Protein AF-A0A6J5XM71-F1 (afdb_monomer_lite)

Sequence (87 aa):
MDVVSCMRNENLRGNWRIIPIILEIRRLSSWFTSVKWEWVSRQANQAAHAAAALSNMRVRTLRWASQPPPSMVRVLAKDGLPCPPSN

InterPro domains:
  IPR002156 Ribonuclease H domain [PF13456] (3-53)
  IPR036397 Ribonuclease H superfamily [G3DSA:3.30.420.10] (2-60)

Secondary structure (DSSP, 8-state):
--HHHHHH-S---S-TTTHHHHHHHHHHHTTSS--------TTTTHHHHHHHHHHHHIIIIISTTTS--HHHHHHHTTS-PPPPPP-

Radius of gyration: 18.38 Å; chains: 1; bounding box: 39×37×48 Å

pLDDT: mean 79.62, std 12.54, range [52.41, 96.94]

Organism: Prunus armeniaca (NCBI:txid36596)

Foldseek 3Di:
DDDLVVLVDVPPPDDPPCVVVSVVVVVVCVVDPDDHRDDDDCVVCVVVVVVVVVVVCCQPPVCCVPHNDPVVVVCVVVVPDPDDDDD

Structure (mmCIF, N/CA/C/O backbone):
data_AF-A0A6J5XM71-F1
#
_entry.id   AF-A0A6J5XM71-F1
#
loop_
_atom_site.group_PDB
_atom_site.id
_atom_site.type_symbol
_atom_site.label_atom_id
_atom_site.label_alt_id
_atom_site.label_comp_id
_atom_site.label_asym_id
_atom_site.label_entity_id
_atom_site.label_seq_id
_atom_site.pdbx_PDB_ins_code
_atom_site.Cartn_x
_atom_site.Cartn_y
_atom_site.Cartn_z
_atom_site.occupancy
_atom_site.B_iso_or_equiv
_atom_site.auth_seq_id
_atom_site.auth_comp_id
_atom_site.auth_asym_id
_atom_site.auth_atom_id
_atom_site.pdbx_PDB_model_num
ATOM 1 N N . MET A 1 1 ? 4.269 17.125 3.374 1.00 57.97 1 MET A N 1
ATOM 2 C CA . MET A 1 1 ? 3.075 16.411 2.870 1.00 57.97 1 MET A CA 1
ATOM 3 C C . MET A 1 1 ? 3.288 14.941 3.146 1.00 57.97 1 MET A C 1
ATOM 5 O O . MET A 1 1 ? 4.328 14.431 2.751 1.00 57.97 1 MET A O 1
ATOM 9 N N . ASP A 1 2 ? 2.366 14.307 3.861 1.00 73.81 2 ASP A N 1
ATOM 10 C CA . ASP A 1 2 ? 2.471 12.900 4.253 1.00 73.81 2 ASP A CA 1
ATOM 11 C C . ASP A 1 2 ? 1.312 12.088 3.651 1.00 73.81 2 ASP A C 1
ATOM 13 O O . ASP A 1 2 ? 0.243 12.642 3.393 1.00 73.81 2 ASP A O 1
ATOM 17 N N . VAL A 1 3 ? 1.512 10.792 3.403 1.00 76.56 3 VAL A N 1
ATOM 18 C CA . VAL A 1 3 ? 0.613 9.943 2.605 1.00 76.56 3 VAL A CA 1
ATOM 19 C C . VAL A 1 3 ? -0.775 9.854 3.233 1.00 76.56 3 VAL A C 1
ATOM 21 O O . VAL A 1 3 ? -1.762 10.085 2.544 1.00 76.56 3 VAL A O 1
ATOM 24 N N . VAL A 1 4 ? -0.878 9.605 4.541 1.00 81.56 4 VAL A N 1
ATOM 25 C CA . VAL A 1 4 ? -2.177 9.565 5.243 1.00 81.56 4 VAL A CA 1
ATOM 26 C C . VAL A 1 4 ? -2.892 10.917 5.168 1.00 81.56 4 VAL A C 1
ATOM 28 O O . VAL A 1 4 ? -4.111 10.957 5.026 1.00 81.56 4 VAL A O 1
ATOM 31 N N . SER A 1 5 ? -2.161 12.034 5.200 1.00 79.88 5 SER A N 1
ATOM 32 C CA . SER A 1 5 ? -2.746 13.370 5.032 1.00 79.88 5 SER A CA 1
ATOM 33 C C . SER A 1 5 ? -3.316 13.555 3.621 1.00 79.88 5 SER A C 1
ATOM 35 O O . SER A 1 5 ? -4.418 14.078 3.476 1.00 79.88 5 SER A O 1
ATOM 37 N N . CYS A 1 6 ? -2.620 13.054 2.593 1.0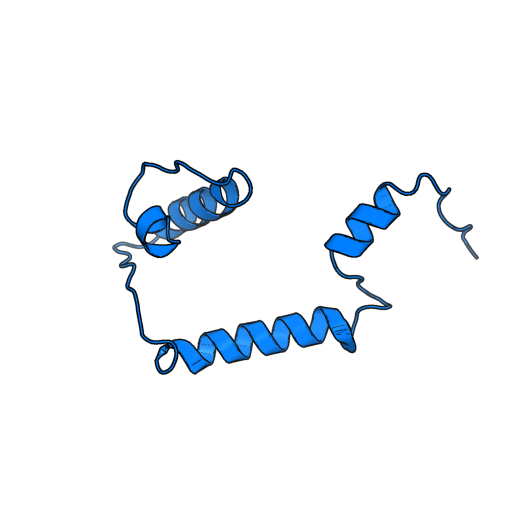0 79.06 6 CYS A N 1
ATOM 38 C CA . CYS A 1 6 ? -3.123 13.008 1.216 1.00 79.06 6 CYS A CA 1
ATOM 39 C C . CYS A 1 6 ? -4.329 12.069 1.064 1.00 79.06 6 CYS A C 1
ATOM 41 O O . CYS A 1 6 ? -5.201 12.322 0.242 1.00 79.06 6 CYS A O 1
ATOM 43 N N . MET A 1 7 ? -4.416 10.995 1.851 1.00 81.56 7 MET A N 1
ATOM 44 C CA . MET A 1 7 ? -5.590 10.117 1.849 1.00 81.56 7 MET A CA 1
ATOM 45 C C . MET A 1 7 ? -6.814 10.785 2.484 1.00 81.56 7 MET A C 1
ATOM 47 O O . MET A 1 7 ? -7.928 10.573 2.016 1.00 81.56 7 MET A O 1
ATOM 51 N N . ARG A 1 8 ? -6.605 11.618 3.513 1.00 81.69 8 ARG A N 1
ATOM 52 C CA . ARG A 1 8 ? -7.669 12.322 4.247 1.00 81.69 8 ARG A CA 1
ATOM 53 C C . ARG A 1 8 ? -8.188 13.590 3.559 1.00 81.69 8 ARG A C 1
ATOM 55 O O . ARG A 1 8 ? -9.315 13.976 3.835 1.00 81.69 8 ARG A O 1
ATOM 62 N N . ASN A 1 9 ? -7.386 14.266 2.731 1.00 71.12 9 ASN A N 1
ATOM 63 C CA . ASN A 1 9 ? -7.726 15.590 2.193 1.00 71.12 9 ASN A CA 1
ATOM 64 C C . ASN A 1 9 ? -7.538 15.668 0.669 1.00 71.12 9 ASN A C 1
ATOM 66 O O . ASN A 1 9 ? -6.558 15.160 0.129 1.00 71.12 9 ASN A O 1
ATOM 70 N N . GLU A 1 10 ? -8.443 16.337 -0.044 1.00 63.75 10 GLU A N 1
ATOM 71 C CA . GLU A 1 10 ? -8.438 16.445 -1.511 1.00 63.75 10 GLU A CA 1
ATOM 72 C C . GLU A 1 10 ? -7.298 17.292 -2.083 1.00 63.75 10 GLU A C 1
ATOM 74 O O . GLU A 1 10 ? -6.978 17.160 -3.264 1.00 63.75 10 GLU A O 1
ATOM 79 N N . ASN A 1 11 ? -6.637 18.105 -1.255 1.00 67.12 11 ASN A N 1
ATOM 80 C CA . ASN A 1 11 ? -5.520 18.945 -1.680 1.00 67.12 11 ASN A CA 1
ATOM 81 C C . ASN A 1 11 ? -4.243 18.127 -1.941 1.00 67.12 11 ASN A C 1
ATOM 83 O O . ASN A 1 11 ? -3.282 18.150 -1.170 1.00 67.12 11 ASN A O 1
ATOM 87 N N . LEU A 1 12 ? -4.218 17.443 -3.085 1.00 68.12 12 LEU A N 1
ATOM 88 C CA . LEU A 1 12 ? -3.058 16.759 -3.655 1.00 68.12 12 LEU A CA 1
ATOM 89 C C . LEU A 1 12 ? -2.067 17.785 -4.226 1.00 68.12 12 LEU A C 1
ATOM 91 O O . LEU A 1 12 ? -1.801 17.836 -5.425 1.00 68.12 12 LEU A O 1
ATOM 95 N N . ARG A 1 13 ? -1.524 18.646 -3.362 1.00 68.44 13 ARG A N 1
ATOM 96 C CA . ARG A 1 13 ? -0.442 19.565 -3.724 1.00 68.44 13 ARG A CA 1
ATOM 97 C C . ARG A 1 13 ? 0.892 18.917 -3.381 1.00 68.44 13 ARG A C 1
ATOM 99 O O . ARG A 1 13 ? 1.247 18.784 -2.215 1.00 68.44 13 ARG A O 1
ATOM 106 N N . GLY A 1 14 ? 1.640 18.543 -4.414 1.00 68.12 14 GLY A N 1
ATOM 107 C CA . GLY A 1 14 ? 2.994 18.014 -4.279 1.00 68.12 14 GLY A CA 1
ATOM 108 C C . GLY A 1 14 ? 3.106 16.548 -4.688 1.00 68.12 14 GLY A C 1
ATOM 109 O O . GLY A 1 14 ? 2.474 15.669 -4.115 1.00 68.12 14 GLY A O 1
ATOM 110 N N . ASN A 1 15 ? 3.989 16.317 -5.661 1.00 70.81 15 ASN A N 1
ATOM 111 C CA . ASN A 1 15 ? 4.417 15.031 -6.216 1.00 70.81 15 ASN A CA 1
ATOM 112 C C .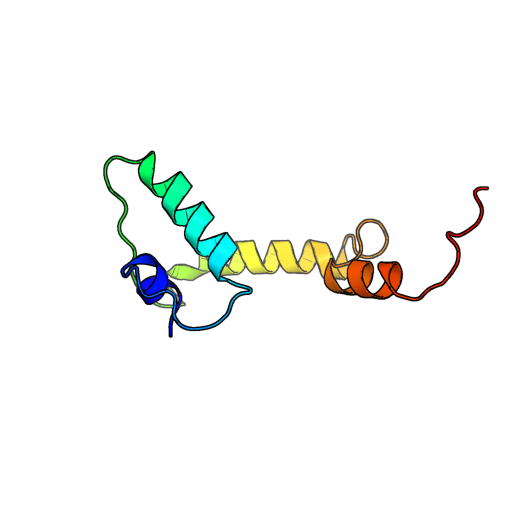 ASN A 1 15 ? 3.427 14.316 -7.159 1.00 70.81 15 ASN A C 1
ATOM 114 O O . ASN A 1 15 ? 2.764 13.341 -6.801 1.00 70.81 15 ASN A O 1
ATOM 118 N N . TRP A 1 16 ? 3.448 14.740 -8.428 1.00 82.00 16 TRP A N 1
ATOM 119 C CA . TRP A 1 16 ? 2.720 14.135 -9.553 1.00 82.00 16 TRP A CA 1
ATOM 120 C C . TRP A 1 16 ? 2.917 12.619 -9.699 1.00 82.00 16 TRP A C 1
ATOM 122 O O . TRP A 1 16 ? 2.054 11.949 -10.254 1.00 82.00 16 TRP A O 1
ATOM 132 N N . ARG A 1 17 ? 4.017 12.049 -9.185 1.00 83.62 17 ARG A N 1
ATOM 133 C CA . ARG A 1 17 ? 4.277 10.602 -9.264 1.00 83.62 17 ARG A CA 1
ATOM 134 C C . ARG A 1 17 ? 3.352 9.789 -8.365 1.00 83.62 17 ARG A C 1
ATOM 136 O O . ARG A 1 17 ? 3.132 8.615 -8.635 1.00 83.62 17 ARG A O 1
ATOM 143 N N . ILE A 1 18 ? 2.861 10.394 -7.285 1.00 83.75 18 ILE A N 1
ATOM 144 C CA . ILE A 1 18 ? 2.050 9.718 -6.267 1.00 83.75 18 ILE A CA 1
ATOM 145 C C . ILE A 1 18 ? 0.556 9.961 -6.514 1.00 83.75 18 ILE A C 1
ATOM 147 O O . ILE A 1 18 ? -0.259 9.112 -6.168 1.00 83.75 18 ILE A O 1
ATOM 151 N N . ILE A 1 19 ? 0.194 11.066 -7.177 1.00 85.75 19 ILE A N 1
ATOM 152 C CA . ILE A 1 19 ? -1.202 11.430 -7.475 1.00 85.75 19 ILE A CA 1
ATOM 153 C C . ILE A 1 19 ? -2.001 10.273 -8.107 1.00 85.75 19 ILE A C 1
ATOM 155 O O . ILE A 1 19 ? -3.058 9.958 -7.560 1.00 85.75 19 ILE A O 1
ATOM 159 N N . PRO A 1 20 ? -1.524 9.578 -9.164 1.00 89.75 20 PRO A N 1
ATOM 160 C CA . PRO A 1 20 ? -2.281 8.478 -9.766 1.00 89.75 20 PRO A CA 1
ATOM 161 C C . PRO A 1 20 ? -2.569 7.341 -8.781 1.00 89.75 20 PRO A C 1
ATOM 163 O O . PRO A 1 20 ? -3.658 6.779 -8.782 1.00 89.75 20 PRO A O 1
ATOM 166 N N . ILE A 1 21 ? -1.610 7.039 -7.900 1.00 90.38 21 ILE A N 1
ATOM 167 C CA . ILE A 1 21 ? -1.747 5.991 -6.883 1.00 90.38 21 ILE A CA 1
ATOM 168 C C . ILE A 1 21 ? -2.809 6.395 -5.854 1.00 90.38 21 ILE A C 1
ATOM 170 O O . ILE A 1 21 ? -3.663 5.588 -5.506 1.00 90.38 21 ILE A O 1
ATOM 174 N N . ILE A 1 22 ? -2.800 7.650 -5.393 1.00 89.06 22 ILE A N 1
ATOM 175 C CA . ILE A 1 22 ? -3.781 8.141 -4.413 1.00 89.06 22 ILE A CA 1
ATOM 176 C C . ILE A 1 22 ? -5.197 8.146 -4.996 1.00 89.06 22 ILE A C 1
ATOM 178 O O . ILE A 1 22 ? -6.137 7.738 -4.313 1.00 89.06 22 ILE A O 1
ATOM 182 N N . LEU A 1 23 ? -5.357 8.576 -6.252 1.00 89.50 23 LEU A N 1
ATOM 183 C CA . LEU A 1 23 ? -6.652 8.555 -6.936 1.00 89.50 23 LEU A CA 1
ATOM 184 C C . LEU A 1 23 ? -7.199 7.130 -7.052 1.00 89.50 23 LEU A C 1
ATOM 186 O O . LEU A 1 23 ? -8.375 6.909 -6.771 1.00 89.50 23 LEU A O 1
ATOM 190 N N . GLU A 1 24 ? -6.345 6.161 -7.378 1.00 93.88 24 GLU A N 1
ATOM 191 C CA . GLU A 1 24 ? -6.756 4.761 -7.468 1.00 93.88 24 GLU A CA 1
ATOM 192 C C . GLU A 1 24 ? -7.144 4.177 -6.105 1.00 93.88 24 GLU A C 1
ATOM 194 O O . GLU A 1 24 ? -8.175 3.515 -5.987 1.00 93.88 24 GLU A O 1
ATOM 199 N N . ILE A 1 25 ? -6.391 4.483 -5.041 1.00 92.50 25 ILE A N 1
ATOM 200 C CA . ILE A 1 25 ? -6.767 4.046 -3.689 1.00 92.50 25 ILE A CA 1
ATOM 201 C C . ILE A 1 25 ? -8.121 4.649 -3.293 1.00 92.50 25 ILE A C 1
ATOM 203 O O . ILE A 1 25 ? -8.958 3.936 -2.743 1.00 92.50 25 ILE A O 1
ATOM 207 N N . ARG A 1 26 ? -8.389 5.928 -3.595 1.00 90.00 26 ARG A N 1
ATOM 208 C CA . ARG A 1 26 ? -9.698 6.556 -3.328 1.00 90.00 26 ARG A CA 1
ATOM 209 C C . ARG A 1 26 ? -10.825 5.896 -4.113 1.00 90.00 26 ARG A C 1
ATOM 211 O O . ARG A 1 26 ? -11.874 5.615 -3.536 1.00 90.00 26 ARG A O 1
ATOM 218 N N . ARG A 1 27 ? -10.594 5.602 -5.396 1.00 93.44 27 ARG A N 1
ATOM 219 C CA . ARG A 1 27 ? -11.550 4.892 -6.250 1.00 93.44 27 ARG A CA 1
ATOM 220 C C . ARG A 1 27 ? -11.925 3.543 -5.641 1.00 93.44 27 ARG A C 1
ATOM 222 O O . ARG A 1 27 ? -13.106 3.259 -5.491 1.00 93.44 27 ARG A O 1
ATOM 229 N N . LEU A 1 28 ? -10.939 2.749 -5.226 1.00 95.44 28 LEU A N 1
ATOM 230 C CA . LEU A 1 28 ? -11.170 1.463 -4.560 1.00 95.44 28 LEU A CA 1
ATOM 231 C C . LEU A 1 28 ? -11.833 1.624 -3.187 1.00 95.44 28 LEU A C 1
ATOM 233 O O . LEU A 1 28 ? -12.685 0.827 -2.812 1.00 95.44 28 LEU A O 1
ATOM 237 N N . SER A 1 29 ? -11.480 2.675 -2.448 1.00 93.50 29 SER A N 1
ATOM 238 C CA . SER A 1 29 ? -12.053 2.949 -1.124 1.00 93.50 29 SER A CA 1
ATOM 239 C C . SER A 1 29 ? -13.549 3.258 -1.188 1.00 93.50 29 SER A C 1
ATOM 241 O O . SER A 1 29 ? -14.262 2.942 -0.243 1.00 93.50 29 SER A O 1
ATOM 243 N N . SER A 1 30 ? -14.033 3.820 -2.304 1.00 93.19 30 SER A N 1
A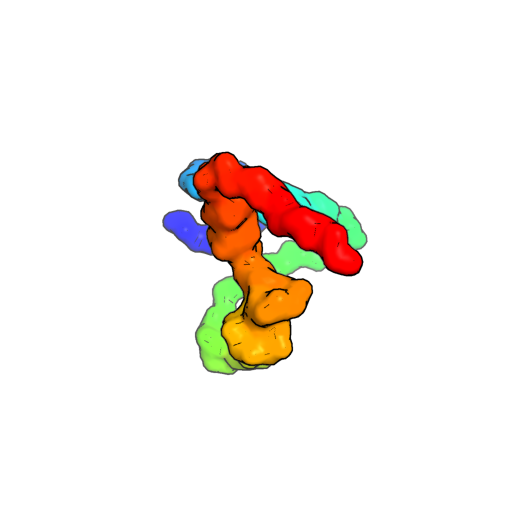TOM 244 C CA . SER A 1 30 ? -15.463 4.095 -2.522 1.00 93.19 30 SER A CA 1
ATOM 245 C C . SER A 1 30 ? -16.343 2.840 -2.552 1.00 93.19 30 SER A C 1
ATOM 247 O O . SER A 1 30 ? -17.559 2.942 -2.426 1.00 93.19 30 SER A O 1
ATOM 249 N N . TRP A 1 31 ? -15.743 1.656 -2.708 1.00 96.62 31 TRP A N 1
ATOM 250 C CA . TRP A 1 31 ? -16.459 0.379 -2.702 1.00 96.62 31 TRP A CA 1
ATOM 251 C C . TRP A 1 31 ? -16.743 -0.141 -1.290 1.00 96.62 31 TRP A C 1
ATOM 253 O O . TRP A 1 31 ? -17.518 -1.080 -1.125 1.00 96.62 31 TRP A O 1
ATOM 263 N N . PHE A 1 32 ? -16.123 0.451 -0.270 1.00 95.50 32 PHE A N 1
ATOM 264 C CA . PHE A 1 32 ? -16.353 0.109 1.127 1.00 95.50 32 PHE A CA 1
ATOM 265 C C . PHE A 1 32 ? -17.310 1.118 1.758 1.00 95.50 32 PHE A C 1
ATOM 267 O O . PHE A 1 32 ? -17.234 2.314 1.488 1.00 95.50 32 PHE A O 1
ATOM 274 N N . THR A 1 33 ? -18.160 0.656 2.675 1.00 96.44 33 THR A N 1
ATOM 275 C CA . THR A 1 33 ? -19.095 1.524 3.409 1.00 96.44 33 THR A CA 1
ATOM 276 C C . THR A 1 33 ? -18.379 2.628 4.193 1.00 96.44 33 THR A C 1
ATOM 278 O O . THR A 1 33 ? -18.886 3.739 4.319 1.00 96.44 33 THR A O 1
ATOM 281 N N . SER A 1 34 ? -17.199 2.335 4.744 1.00 93.00 34 SER A N 1
ATOM 282 C CA . SER A 1 34 ? -16.364 3.316 5.436 1.00 93.00 34 SER A CA 1
ATOM 283 C C . SER A 1 34 ? -14.907 2.866 5.453 1.00 93.00 34 SER A C 1
ATOM 285 O O . SER A 1 34 ? -14.618 1.696 5.702 1.00 93.00 34 SER A O 1
ATOM 287 N N . VAL A 1 35 ? -13.987 3.806 5.229 1.00 92.81 35 VAL A N 1
ATOM 288 C CA . VAL A 1 35 ? -12.538 3.588 5.318 1.00 92.81 35 VAL A CA 1
ATOM 289 C C . VAL A 1 35 ? -11.932 4.669 6.202 1.00 92.81 35 VAL A C 1
ATOM 291 O O . VAL A 1 35 ? -12.192 5.857 6.013 1.00 92.81 35 VAL A O 1
ATOM 294 N N . LYS A 1 36 ? -11.097 4.259 7.160 1.00 91.38 36 LYS A N 1
ATOM 295 C CA . LYS A 1 36 ? -10.340 5.162 8.032 1.00 91.38 36 LYS A CA 1
ATOM 296 C C . LYS A 1 36 ? -8.854 5.061 7.716 1.00 91.38 36 LYS A C 1
ATOM 298 O O . LYS A 1 36 ? -8.323 3.971 7.533 1.00 91.38 36 LYS A O 1
ATOM 303 N N . TRP A 1 37 ? -8.189 6.210 7.680 1.00 90.44 37 TRP A N 1
ATOM 304 C CA . TRP A 1 37 ? -6.748 6.311 7.459 1.00 90.44 37 TRP A CA 1
ATOM 305 C C . TRP A 1 37 ? -6.090 6.803 8.734 1.00 90.44 37 TRP A C 1
ATOM 307 O O . TRP A 1 37 ? -6.399 7.908 9.186 1.00 90.44 37 TRP A O 1
ATOM 317 N N . GLU A 1 38 ? -5.179 6.020 9.301 1.00 90.81 38 GLU A N 1
ATOM 318 C CA . GLU A 1 38 ? -4.542 6.318 10.582 1.00 90.81 38 GLU A CA 1
ATOM 319 C C . GLU A 1 38 ? -3.024 6.197 10.505 1.00 90.81 38 GLU A C 1
ATOM 321 O O . GLU A 1 38 ? -2.474 5.355 9.795 1.00 90.81 38 GLU A O 1
ATOM 326 N N . TRP A 1 39 ? -2.354 7.071 11.253 1.00 90.75 39 TRP A N 1
ATOM 327 C CA . TRP A 1 39 ? -0.932 6.938 11.522 1.00 90.75 39 TRP A CA 1
ATOM 328 C C . TRP A 1 39 ? -0.743 5.954 12.661 1.00 90.75 39 TRP A C 1
ATOM 330 O O . TRP A 1 39 ? -1.224 6.188 13.766 1.00 90.75 39 TRP A O 1
ATOM 340 N N . VAL A 1 40 ? -0.005 4.884 12.396 1.00 92.81 40 VAL A N 1
ATOM 341 C CA . VAL A 1 40 ? 0.394 3.907 13.409 1.00 92.81 40 VAL A CA 1
ATOM 342 C C . VAL A 1 40 ? 1.910 3.911 13.567 1.00 92.81 40 VAL A C 1
ATOM 344 O O . VAL A 1 40 ? 2.648 4.277 12.647 1.00 92.81 40 VAL A O 1
ATOM 347 N N . SER A 1 41 ? 2.393 3.500 14.740 1.00 95.56 41 SER A N 1
ATOM 348 C CA . SER A 1 41 ? 3.831 3.381 14.972 1.00 95.56 41 SER A CA 1
ATOM 349 C C . SER A 1 41 ? 4.447 2.340 14.031 1.00 95.56 41 SER A C 1
ATOM 351 O O . SER A 1 41 ? 3.802 1.376 13.611 1.00 95.56 41 SER A O 1
ATOM 353 N N . ARG A 1 42 ? 5.740 2.490 13.722 1.00 92.69 42 ARG A N 1
ATOM 354 C CA . ARG A 1 42 ? 6.472 1.494 12.921 1.00 92.69 42 ARG A CA 1
ATOM 355 C C . ARG A 1 42 ? 6.404 0.100 13.550 1.00 92.69 42 ARG A C 1
ATOM 357 O O . ARG A 1 42 ? 6.321 -0.880 12.820 1.00 92.69 42 ARG A O 1
ATOM 364 N N . GLN A 1 43 ? 6.428 0.032 14.881 1.00 95.88 43 GLN A N 1
ATOM 365 C CA . GLN A 1 43 ? 6.312 -1.217 15.627 1.00 95.88 43 GLN A CA 1
ATOM 366 C C . GLN A 1 43 ? 4.952 -1.887 15.390 1.00 95.88 43 GLN A C 1
ATOM 368 O O . GLN A 1 43 ? 4.909 -3.079 15.111 1.00 95.88 43 GLN A O 1
ATOM 373 N N . ALA A 1 44 ? 3.858 -1.122 15.400 1.00 96.31 44 ALA A N 1
ATOM 374 C CA . ALA A 1 44 ? 2.531 -1.645 15.079 1.00 96.31 44 ALA A CA 1
ATOM 375 C C . ALA A 1 44 ? 2.398 -2.067 13.599 1.00 96.31 44 ALA A C 1
ATOM 377 O O . ALA A 1 44 ? 1.640 -2.978 13.284 1.00 96.31 44 ALA A O 1
ATOM 378 N N . ASN A 1 45 ? 3.166 -1.456 12.689 1.00 95.38 45 ASN A N 1
ATOM 379 C CA . ASN A 1 45 ? 3.136 -1.749 11.250 1.00 95.38 45 ASN A CA 1
ATOM 380 C C . ASN A 1 45 ? 4.193 -2.776 10.781 1.00 95.38 45 ASN A C 1
ATOM 382 O O . ASN A 1 45 ? 4.519 -2.847 9.591 1.00 95.38 45 ASN A O 1
ATOM 386 N N . GLN A 1 46 ? 4.772 -3.557 11.701 1.00 96.50 46 GLN A N 1
ATOM 387 C CA . GLN A 1 46 ? 5.861 -4.496 11.395 1.00 96.50 46 GLN A CA 1
ATOM 388 C C . GLN A 1 46 ? 5.477 -5.537 10.338 1.00 96.50 46 GLN A C 1
ATOM 390 O O . GLN A 1 46 ? 6.289 -5.839 9.464 1.00 96.50 46 GLN A O 1
ATOM 395 N N . ALA A 1 47 ? 4.241 -6.041 10.366 1.00 96.94 47 ALA A N 1
ATOM 396 C CA . ALA A 1 47 ? 3.770 -7.032 9.401 1.00 96.94 47 ALA A CA 1
ATOM 397 C C . ALA A 1 47 ? 3.794 -6.495 7.958 1.00 96.94 47 ALA A C 1
ATOM 399 O O . ALA A 1 47 ? 4.367 -7.124 7.066 1.00 96.94 47 ALA A O 1
ATOM 400 N N . ALA A 1 48 ? 3.249 -5.295 7.724 1.00 93.88 48 ALA A N 1
ATOM 401 C CA . ALA A 1 48 ? 3.281 -4.670 6.402 1.00 93.88 48 ALA A CA 1
ATOM 402 C C . ALA A 1 48 ? 4.715 -4.326 5.970 1.00 93.88 48 ALA A C 1
ATOM 404 O O . ALA A 1 48 ? 5.071 -4.483 4.800 1.00 93.88 48 ALA A O 1
ATOM 405 N N . HIS A 1 49 ? 5.565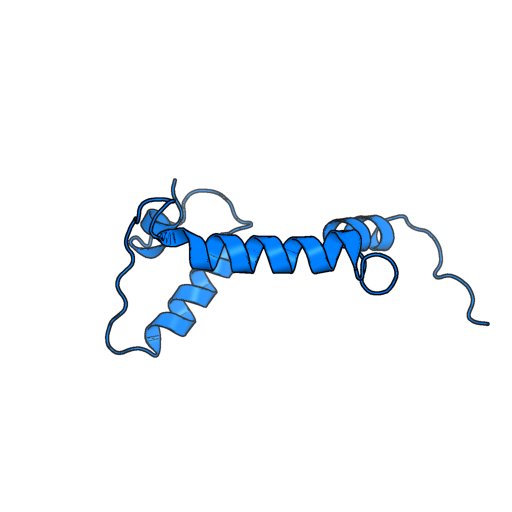 -3.904 6.914 1.00 94.81 49 HIS A N 1
ATOM 406 C CA . HIS A 1 49 ? 6.980 -3.660 6.643 1.00 94.81 49 HIS A CA 1
ATOM 407 C C . HIS A 1 49 ? 7.704 -4.932 6.178 1.00 94.81 49 HIS A C 1
ATOM 409 O O . HIS A 1 49 ? 8.415 -4.892 5.173 1.00 94.81 49 HIS A O 1
ATOM 415 N N . ALA A 1 50 ? 7.482 -6.063 6.854 1.00 95.25 50 ALA A N 1
ATOM 416 C CA . ALA A 1 50 ? 8.053 -7.353 6.477 1.00 95.25 50 ALA A CA 1
ATOM 417 C C . ALA A 1 50 ? 7.568 -7.813 5.090 1.00 95.25 50 ALA A C 1
ATOM 419 O O . ALA A 1 50 ? 8.378 -8.232 4.263 1.00 95.25 50 ALA A O 1
ATOM 420 N N . ALA A 1 51 ? 6.273 -7.660 4.787 1.00 93.88 51 ALA A N 1
ATOM 421 C CA . ALA A 1 51 ? 5.717 -7.983 3.470 1.00 93.88 51 ALA A CA 1
ATOM 422 C C . ALA A 1 51 ? 6.345 -7.138 2.341 1.00 93.88 51 ALA A C 1
ATOM 424 O O . ALA A 1 51 ? 6.705 -7.661 1.277 1.00 93.88 51 ALA A O 1
ATOM 425 N N . ALA A 1 52 ? 6.539 -5.837 2.580 1.00 91.12 52 ALA A N 1
ATOM 426 C CA . ALA A 1 52 ? 7.220 -4.947 1.642 1.00 91.12 52 ALA A CA 1
ATOM 427 C C . ALA A 1 52 ? 8.707 -5.313 1.477 1.00 91.12 52 ALA A C 1
ATOM 429 O O . ALA A 1 52 ? 9.216 -5.338 0.354 1.00 91.12 52 ALA A O 1
ATOM 430 N N . ALA A 1 53 ? 9.403 -5.641 2.571 1.00 89.75 53 ALA A N 1
ATOM 431 C CA . ALA A 1 53 ? 10.800 -6.074 2.545 1.00 89.75 53 ALA A CA 1
ATOM 432 C C . ALA A 1 53 ? 10.981 -7.366 1.733 1.00 89.75 53 ALA A C 1
ATOM 434 O O . ALA A 1 53 ? 11.853 -7.427 0.864 1.00 89.75 53 ALA A O 1
ATOM 435 N N . LEU A 1 54 ? 10.107 -8.355 1.940 1.00 88.81 54 LEU A N 1
ATOM 436 C CA . LEU A 1 54 ? 10.109 -9.606 1.183 1.00 88.81 54 LEU A CA 1
ATOM 437 C C . LEU A 1 54 ? 9.897 -9.363 -0.317 1.00 88.81 54 LEU A C 1
ATOM 439 O O . LEU A 1 54 ? 10.607 -9.921 -1.154 1.00 88.81 54 LEU A O 1
ATOM 443 N N . SER A 1 55 ? 8.946 -8.498 -0.670 1.00 83.00 55 SER A N 1
ATOM 444 C CA . SER A 1 55 ? 8.666 -8.147 -2.067 1.00 83.00 55 SER A CA 1
ATOM 445 C C . SER A 1 55 ? 9.862 -7.452 -2.727 1.00 83.00 55 SER A C 1
ATOM 447 O O . SER A 1 55 ? 10.261 -7.815 -3.833 1.00 83.00 55 SER A O 1
ATOM 449 N N . ASN A 1 56 ? 10.504 -6.517 -2.022 1.00 81.31 56 ASN A N 1
ATOM 450 C CA . ASN A 1 56 ? 11.716 -5.854 -2.503 1.00 81.31 56 ASN A CA 1
ATOM 451 C C . ASN A 1 56 ? 12.881 -6.833 -2.697 1.00 81.31 56 ASN A C 1
ATOM 453 O O . ASN A 1 56 ? 13.616 -6.727 -3.679 1.00 81.31 56 ASN A O 1
ATOM 457 N N . MET A 1 57 ? 13.042 -7.804 -1.795 1.00 78.81 57 MET A N 1
ATOM 458 C CA . MET A 1 57 ? 14.055 -8.853 -1.923 1.00 78.81 57 MET A CA 1
ATOM 459 C C . MET A 1 57 ? 13.819 -9.716 -3.170 1.00 78.81 57 MET A C 1
ATOM 461 O O . MET A 1 57 ? 14.766 -10.030 -3.893 1.00 78.81 57 MET A O 1
ATOM 465 N N . ARG A 1 58 ? 12.558 -10.051 -3.477 1.00 71.19 58 ARG A N 1
ATOM 466 C CA . ARG A 1 58 ? 12.210 -10.820 -4.684 1.00 71.19 58 ARG A CA 1
ATOM 467 C C . ARG A 1 58 ? 12.622 -10.108 -5.971 1.00 71.19 58 ARG A C 1
ATOM 469 O O . ARG A 1 58 ? 13.167 -10.751 -6.863 1.00 71.19 58 ARG A O 1
ATOM 476 N N . VAL A 1 59 ? 12.416 -8.794 -6.035 1.00 67.81 59 VAL A N 1
ATOM 477 C CA . VAL A 1 59 ? 12.791 -7.964 -7.193 1.00 67.81 59 VAL A CA 1
ATOM 478 C C . VAL A 1 59 ? 14.311 -7.792 -7.310 1.00 67.81 59 VAL A C 1
ATOM 480 O O . VAL A 1 59 ? 14.836 -7.740 -8.417 1.00 67.81 59 VAL A O 1
ATOM 483 N N . ARG A 1 60 ? 15.036 -7.708 -6.187 1.00 65.94 60 ARG A N 1
ATOM 484 C CA . ARG A 1 60 ? 16.485 -7.434 -6.179 1.00 65.94 60 ARG A CA 1
ATOM 485 C C . ARG A 1 60 ? 17.364 -8.665 -6.355 1.00 65.94 60 ARG A C 1
ATOM 487 O O . ARG A 1 60 ? 18.374 -8.580 -7.039 1.00 65.94 60 ARG A O 1
ATOM 494 N N . THR A 1 61 ? 17.021 -9.778 -5.716 1.00 63.41 61 THR A N 1
ATOM 495 C CA . THR A 1 61 ? 17.970 -10.890 -5.539 1.00 63.41 61 THR A CA 1
ATOM 496 C C . THR A 1 61 ? 17.497 -12.168 -6.214 1.00 63.41 61 THR A C 1
ATOM 498 O O . THR A 1 61 ? 18.301 -12.872 -6.808 1.00 63.41 61 THR A O 1
ATOM 501 N N . LEU A 1 62 ? 16.195 -12.461 -6.171 1.00 59.78 62 LEU A N 1
ATOM 502 C CA . LEU A 1 62 ? 15.668 -13.749 -6.643 1.00 59.78 62 LEU A CA 1
ATOM 503 C C . LEU A 1 62 ? 15.274 -13.751 -8.119 1.00 59.78 62 LEU A C 1
ATOM 505 O O . LEU A 1 62 ? 15.279 -14.807 -8.744 1.00 59.78 62 LEU A O 1
ATOM 509 N N . ARG A 1 63 ? 14.881 -12.599 -8.670 1.00 62.81 63 ARG A N 1
ATOM 510 C CA . ARG A 1 63 ? 14.349 -12.524 -10.035 1.00 62.81 63 ARG A CA 1
ATOM 511 C C . ARG A 1 63 ? 14.944 -11.418 -10.886 1.00 62.81 63 ARG A C 1
ATOM 513 O O . ARG A 1 63 ? 14.479 -11.254 -11.994 1.00 62.81 63 ARG A O 1
ATOM 520 N N . TRP A 1 64 ? 15.964 -10.682 -10.449 1.00 65.38 64 TRP A N 1
ATOM 521 C CA . TRP A 1 64 ? 16.461 -9.541 -11.235 1.00 65.38 64 TRP A CA 1
ATOM 522 C C . TRP A 1 64 ? 16.901 -9.930 -12.661 1.00 65.38 64 TRP A C 1
ATOM 524 O O . TRP A 1 64 ? 16.717 -9.146 -13.584 1.00 65.38 64 TRP A O 1
ATOM 534 N N . ALA A 1 65 ? 17.422 -11.147 -12.850 1.00 65.81 65 ALA A N 1
ATOM 535 C CA . ALA A 1 65 ? 17.820 -11.654 -14.161 1.00 65.81 65 ALA A CA 1
ATOM 536 C C . ALA A 1 65 ? 16.622 -12.015 -15.066 1.00 65.81 65 ALA A C 1
ATOM 538 O O . ALA A 1 65 ? 16.698 -11.828 -16.274 1.00 65.81 65 ALA A O 1
ATOM 539 N N . SER A 1 66 ? 15.512 -12.510 -14.504 1.00 74.19 66 SER A N 1
ATOM 540 C CA . SER A 1 66 ? 14.307 -12.908 -15.260 1.00 74.19 66 SER A CA 1
ATOM 541 C C . SER A 1 66 ? 13.195 -11.851 -15.264 1.00 74.19 66 SER A C 1
ATOM 543 O O . SER A 1 66 ? 12.299 -11.881 -16.101 1.00 74.19 66 SER A O 1
ATOM 545 N N . GLN A 1 67 ? 13.241 -10.913 -14.326 1.00 69.12 67 GLN A N 1
ATOM 546 C CA . GLN A 1 67 ? 12.300 -9.825 -14.115 1.00 69.12 67 GLN A CA 1
ATOM 547 C C . GLN A 1 67 ? 13.055 -8.630 -13.502 1.00 69.12 67 GLN A C 1
ATOM 549 O O . GLN A 1 67 ? 12.998 -8.400 -12.286 1.00 69.12 67 GLN A O 1
ATOM 554 N N . PRO A 1 68 ? 13.809 -7.884 -14.329 1.00 66.31 68 PRO A N 1
ATOM 555 C CA . PRO A 1 68 ? 14.630 -6.779 -13.858 1.00 66.31 68 PRO A CA 1
ATOM 556 C C . PRO A 1 68 ? 13.791 -5.689 -13.178 1.00 66.31 68 PRO A C 1
ATOM 558 O O . PRO A 1 68 ? 12.620 -5.488 -13.520 1.00 66.31 68 PRO A O 1
ATOM 561 N N . PRO A 1 69 ? 14.373 -4.946 -12.216 1.00 70.06 69 PRO A N 1
ATOM 562 C CA . PRO A 1 69 ? 13.674 -3.864 -11.541 1.00 70.06 69 PRO A CA 1
ATOM 563 C C . PRO A 1 69 ? 13.087 -2.860 -12.548 1.00 70.06 69 PRO A C 1
ATOM 565 O O . PRO A 1 69 ? 13.773 -2.494 -13.505 1.00 70.06 69 PRO A O 1
ATOM 568 N N . PRO A 1 70 ? 11.876 -2.316 -12.321 1.00 69.75 70 PRO A N 1
ATOM 569 C CA . PRO A 1 70 ? 11.243 -1.379 -13.255 1.00 69.75 70 PRO A CA 1
ATOM 570 C C . PRO A 1 70 ? 12.081 -0.131 -13.571 1.00 69.75 70 PRO A C 1
ATOM 572 O O . PRO A 1 70 ? 11.949 0.458 -14.642 1.00 69.75 70 PRO A O 1
ATOM 575 N N . SER A 1 71 ? 12.956 0.286 -12.649 1.00 69.75 71 SER A N 1
ATOM 576 C CA . SER A 1 71 ? 13.924 1.362 -12.885 1.00 69.75 71 SER A CA 1
ATOM 577 C C . SER A 1 71 ? 14.970 0.988 -13.935 1.00 69.75 71 SER A C 1
ATOM 579 O O . SER A 1 71 ? 15.318 1.830 -14.751 1.00 69.75 71 SER A O 1
ATOM 581 N N . MET A 1 72 ? 15.435 -0.262 -13.939 1.00 68.00 72 MET A N 1
ATOM 582 C CA . MET A 1 72 ? 16.402 -0.786 -14.904 1.00 68.00 72 MET A CA 1
ATOM 583 C C . MET A 1 72 ? 15.741 -1.020 -16.263 1.00 68.00 72 MET A C 1
ATOM 585 O O . MET A 1 72 ? 16.273 -0.571 -17.269 1.00 68.00 72 MET A O 1
ATOM 589 N N . VAL A 1 73 ? 14.528 -1.587 -16.287 1.00 70.56 73 VAL A N 1
ATOM 590 C CA . VAL A 1 73 ? 13.719 -1.706 -17.517 1.00 70.56 73 VAL A CA 1
ATOM 591 C C . VAL A 1 73 ? 13.519 -0.346 -18.176 1.00 70.56 73 VAL A C 1
ATOM 593 O O . VAL A 1 73 ? 13.620 -0.229 -19.387 1.00 70.56 73 VAL A O 1
ATOM 596 N N . ARG A 1 74 ? 13.271 0.710 -17.395 1.00 68.75 74 ARG A N 1
ATOM 597 C CA . ARG A 1 74 ? 13.090 2.066 -17.931 1.00 68.75 74 ARG A CA 1
ATOM 598 C C . ARG A 1 74 ? 14.372 2.669 -18.512 1.00 68.75 74 ARG A C 1
ATOM 600 O O . ARG A 1 74 ? 14.269 3.484 -19.422 1.00 68.75 74 ARG A O 1
ATOM 607 N N . VAL A 1 75 ? 15.534 2.320 -17.961 1.00 72.19 75 VAL A N 1
ATOM 608 C CA . VAL A 1 75 ? 16.839 2.740 -18.493 1.00 72.19 75 VAL A CA 1
ATOM 609 C C . VAL A 1 75 ? 17.135 1.984 -19.783 1.00 72.19 75 VAL A C 1
ATOM 611 O O . VAL A 1 75 ? 17.397 2.627 -20.789 1.00 72.19 75 VAL A O 1
ATOM 614 N N . LEU A 1 76 ? 16.988 0.656 -19.779 1.00 66.56 76 LEU A N 1
ATOM 615 C CA . LEU A 1 76 ? 17.204 -0.195 -20.953 1.00 66.56 76 LEU A CA 1
ATOM 616 C C . LEU A 1 76 ? 16.217 0.125 -22.085 1.00 66.56 76 LEU A C 1
ATOM 618 O O . LEU A 1 76 ? 16.599 0.275 -23.229 1.00 66.56 76 LEU A O 1
ATOM 622 N N . ALA A 1 77 ? 14.942 0.371 -21.781 1.00 65.19 77 ALA A N 1
ATOM 623 C CA . ALA A 1 77 ? 13.959 0.786 -22.787 1.00 65.19 77 ALA A CA 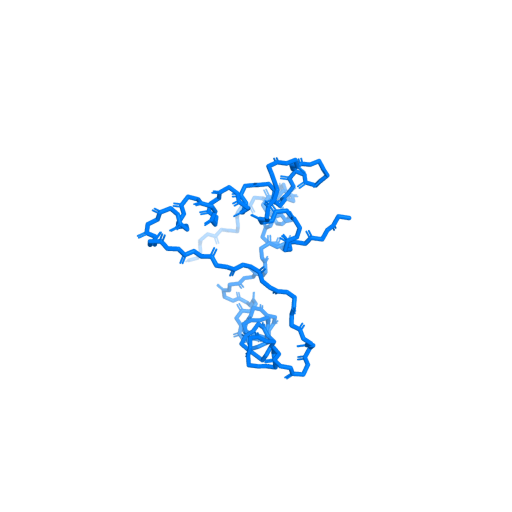1
ATOM 624 C C . ALA A 1 77 ? 14.262 2.159 -23.424 1.00 65.19 77 ALA A C 1
ATOM 626 O O . ALA A 1 77 ? 13.576 2.569 -24.358 1.00 65.19 77 ALA A O 1
ATOM 627 N N . LYS A 1 78 ? 15.235 2.903 -22.889 1.00 67.50 78 LYS A N 1
ATOM 628 C CA . LYS A 1 78 ? 15.660 4.215 -23.380 1.00 67.50 78 LYS A CA 1
ATOM 629 C C . LYS A 1 78 ? 17.145 4.269 -23.744 1.00 67.50 78 LYS A C 1
ATOM 631 O O . LYS A 1 78 ? 17.623 5.360 -24.046 1.00 67.50 78 LYS A O 1
ATOM 636 N N . ASP A 1 79 ? 17.866 3.148 -23.718 1.00 70.00 79 ASP A N 1
ATOM 637 C CA . ASP A 1 79 ? 19.304 3.122 -24.015 1.00 70.00 79 ASP A CA 1
ATOM 638 C C . ASP A 1 79 ? 19.611 3.206 -25.521 1.00 70.00 79 ASP A C 1
ATOM 640 O O . ASP A 1 79 ? 20.759 3.414 -25.906 1.00 70.00 79 ASP A O 1
ATOM 644 N N . GLY A 1 80 ? 18.579 3.122 -26.369 1.00 69.56 80 GLY A N 1
ATOM 645 C CA . GLY A 1 80 ? 18.701 3.242 -27.820 1.00 69.56 80 GLY A CA 1
ATOM 646 C C . GLY A 1 80 ? 19.374 2.037 -28.475 1.00 69.56 80 GLY A C 1
ATOM 647 O O . GLY A 1 80 ? 19.666 2.091 -29.670 1.00 69.56 80 GLY A O 1
ATOM 648 N N . LEU A 1 81 ? 19.619 0.961 -27.723 1.00 69.88 81 LEU A N 1
ATOM 649 C CA . LEU A 1 81 ? 20.217 -0.250 -28.256 1.00 69.88 81 LEU A CA 1
ATOM 650 C C . LEU A 1 81 ? 19.151 -1.075 -28.993 1.00 69.88 81 LEU A C 1
ATOM 652 O O . LEU A 1 81 ? 18.018 -1.207 -28.517 1.00 69.88 81 LEU A O 1
ATOM 656 N N . PRO A 1 82 ? 19.475 -1.633 -30.174 1.00 66.50 82 PRO A N 1
ATOM 657 C CA . PRO A 1 82 ? 18.572 -2.546 -30.856 1.00 66.50 82 PRO A CA 1
ATOM 658 C C . PRO A 1 82 ? 18.317 -3.774 -29.974 1.00 66.50 82 PRO A C 1
ATOM 660 O O . PRO A 1 82 ? 19.214 -4.248 -29.273 1.00 66.50 82 PRO A O 1
ATOM 663 N N . CYS A 1 83 ? 17.082 -4.285 -30.006 1.00 59.72 83 CYS A N 1
ATOM 664 C CA . CYS A 1 83 ? 16.715 -5.507 -29.292 1.00 59.72 83 CYS A CA 1
ATOM 665 C C . CYS A 1 83 ? 17.708 -6.632 -29.644 1.00 59.72 83 CYS A C 1
ATOM 667 O O . CYS A 1 83 ? 18.044 -6.773 -30.825 1.00 59.72 83 CYS A O 1
ATOM 669 N N . PRO A 1 84 ? 18.187 -7.423 -28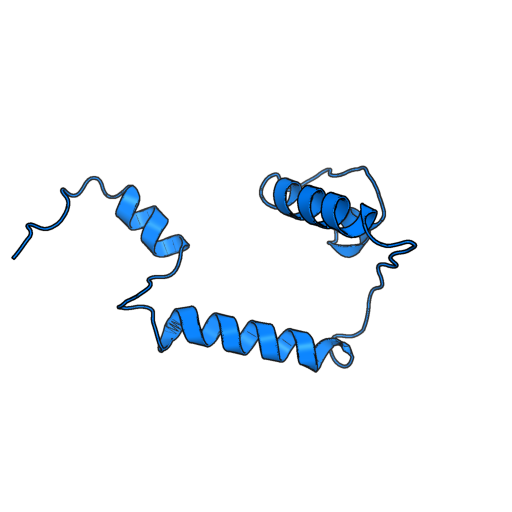.665 1.00 63.94 84 PRO A N 1
ATOM 670 C CA . PRO A 1 84 ? 19.109 -8.509 -28.957 1.00 63.94 84 PRO A CA 1
ATOM 671 C C . PRO A 1 84 ? 18.481 -9.499 -29.955 1.00 63.94 84 PRO A C 1
ATOM 673 O O . PRO A 1 84 ? 17.272 -9.747 -29.888 1.00 63.94 84 PRO A O 1
ATOM 676 N N . PRO A 1 85 ? 19.274 -10.046 -30.894 1.00 63.25 85 PRO A N 1
ATOM 677 C CA . PRO A 1 85 ? 18.774 -10.969 -31.903 1.00 63.25 85 PRO A CA 1
ATOM 678 C C . PRO A 1 85 ? 18.221 -12.239 -31.249 1.00 63.25 85 PRO A C 1
ATOM 680 O O . PRO A 1 85 ? 18.754 -12.730 -30.252 1.00 63.25 85 PRO A O 1
ATOM 683 N N . SER A 1 86 ? 17.131 -12.754 -31.812 1.00 65.69 86 SER A N 1
ATOM 684 C CA . SER A 1 86 ? 16.523 -14.019 -31.403 1.00 65.69 86 SER A CA 1
ATOM 685 C C . SER A 1 86 ? 17.432 -15.174 -31.837 1.00 65.69 86 SER A C 1
ATOM 687 O O . SER A 1 86 ? 17.700 -15.298 -33.031 1.00 65.69 86 SER A O 1
ATOM 689 N N . ASN A 1 87 ? 17.896 -15.989 -30.886 1.00 52.41 87 ASN A N 1
ATOM 690 C CA . ASN A 1 87 ? 18.414 -17.336 -31.163 1.00 52.41 87 ASN A CA 1
ATOM 691 C C . ASN A 1 87 ? 17.274 -18.350 -31.101 1.00 52.41 87 ASN A C 1
ATOM 693 O O . ASN A 1 87 ? 16.398 -18.172 -30.220 1.00 52.41 87 ASN A O 1
#